Protein AF-A0AAE3RCU0-F1 (afdb_monomer_lite)

Sequence (140 aa):
MRFGTKVLIVICFVLFLGCGYYFGSYYHQNVKRHKQMYCYETFSGPINSALIVDDVSDGKELIAYYKLVEQGKNPIINFRIQGLPTDEPVYIMGYIGEDSSLVDVVNYWNGGGKSRQWYLRGYVYRATLHEQPPRQIKSD

Organism: NCBI:txid3048010

Radius of gyration: 20.24 Å; chains: 1; bounding box: 48×37×58 Å

Structure (mmCIF, N/CA/C/O backbone):
data_AF-A0AAE3RCU0-F1
#
_entry.id   AF-A0AAE3RCU0-F1
#
loop_
_atom_site.group_PDB
_atom_site.id
_atom_site.type_symbol
_atom_site.label_atom_id
_atom_site.label_alt_id
_atom_site.label_comp_id
_atom_site.label_asym_id
_atom_site.label_entity_id
_atom_site.label_seq_id
_atom_site.pdbx_PDB_ins_code
_atom_site.Cartn_x
_atom_site.Cartn_y
_atom_site.Cartn_z
_atom_site.occupancy
_atom_site.B_iso_or_equiv
_atom_site.auth_seq_id
_atom_site.auth_comp_id
_atom_site.auth_asym_id
_atom_site.auth_atom_id
_atom_site.pdbx_PDB_model_num
ATOM 1 N N . MET A 1 1 ? 36.930 -9.065 -37.631 1.00 57.16 1 MET A N 1
ATOM 2 C CA . MET A 1 1 ? 35.827 -9.477 -36.729 1.00 57.16 1 MET A CA 1
ATOM 3 C C . MET A 1 1 ? 35.545 -8.533 -35.539 1.00 57.16 1 MET A C 1
ATOM 5 O O . MET A 1 1 ? 34.644 -8.827 -34.775 1.00 57.16 1 MET A O 1
ATOM 9 N N . ARG A 1 2 ? 36.247 -7.393 -35.358 1.00 63.41 2 ARG A N 1
ATOM 10 C CA . ARG A 1 2 ? 36.134 -6.540 -34.144 1.00 63.41 2 ARG A CA 1
ATOM 11 C C . ARG A 1 2 ? 35.246 -5.285 -34.261 1.00 63.41 2 ARG A C 1
ATOM 13 O O . ARG A 1 2 ? 34.938 -4.682 -33.240 1.00 63.41 2 ARG A O 1
ATOM 20 N N . PHE A 1 3 ? 34.859 -4.868 -35.470 1.00 70.88 3 PHE A N 1
ATOM 21 C CA . PHE A 1 3 ? 34.090 -3.629 -35.677 1.00 70.88 3 PHE A CA 1
ATOM 22 C C . PHE A 1 3 ? 32.577 -3.841 -35.496 1.00 70.88 3 PHE A C 1
ATOM 24 O O . PHE A 1 3 ? 31.943 -3.101 -34.750 1.00 70.88 3 PHE A O 1
ATOM 31 N N . GLY A 1 4 ? 32.022 -4.914 -36.074 1.00 82.19 4 GLY A N 1
ATOM 32 C CA . GLY A 1 4 ? 30.593 -5.240 -35.957 1.00 82.19 4 GLY A CA 1
ATOM 33 C C . GLY A 1 4 ? 30.130 -5.468 -34.514 1.00 82.19 4 GLY A C 1
ATOM 34 O O . GLY A 1 4 ? 29.068 -4.994 -34.127 1.00 82.19 4 GLY A O 1
ATOM 35 N N . THR A 1 5 ? 30.961 -6.098 -33.678 1.00 86.75 5 THR A N 1
ATOM 36 C CA . THR A 1 5 ? 30.640 -6.340 -32.261 1.00 86.75 5 THR A CA 1
ATOM 37 C C . THR A 1 5 ? 30.522 -5.044 -31.457 1.00 86.75 5 THR A C 1
ATOM 39 O O . THR A 1 5 ? 29.637 -4.925 -30.617 1.00 86.75 5 THR A O 1
ATOM 42 N N . LYS A 1 6 ? 31.374 -4.043 -31.725 1.00 89.12 6 LYS A N 1
ATOM 43 C CA . LYS A 1 6 ? 31.323 -2.746 -31.028 1.00 89.12 6 LYS A CA 1
ATOM 44 C C . LYS A 1 6 ? 30.062 -1.962 -31.386 1.00 89.12 6 LYS A C 1
ATOM 46 O O . LYS A 1 6 ? 29.421 -1.414 -30.498 1.00 89.12 6 LYS A O 1
ATOM 51 N N . VAL A 1 7 ? 29.689 -1.951 -32.667 1.00 91.06 7 VAL A N 1
ATOM 52 C CA . VAL A 1 7 ? 28.456 -1.298 -33.138 1.00 91.06 7 VAL A CA 1
ATOM 53 C C . VAL A 1 7 ? 27.223 -1.967 -32.529 1.00 91.06 7 VAL A C 1
ATOM 55 O O . VAL A 1 7 ? 26.342 -1.271 -32.031 1.00 91.06 7 VAL A O 1
ATOM 58 N N . LEU A 1 8 ? 27.192 -3.303 -32.479 1.00 93.25 8 LEU A N 1
ATOM 59 C CA . LEU A 1 8 ? 26.098 -4.045 -31.851 1.00 93.25 8 LEU A CA 1
ATOM 60 C C . LEU A 1 8 ? 25.946 -3.703 -30.362 1.00 93.25 8 LEU A C 1
ATOM 62 O O . LEU A 1 8 ? 24.834 -3.435 -29.921 1.00 93.25 8 LEU A O 1
ATOM 66 N N . ILE A 1 9 ? 27.047 -3.645 -29.601 1.00 94.12 9 ILE A N 1
ATOM 67 C CA . ILE A 1 9 ? 27.008 -3.272 -28.175 1.00 94.12 9 ILE A CA 1
ATOM 68 C C . ILE A 1 9 ? 26.422 -1.867 -27.990 1.00 94.12 9 ILE A C 1
ATOM 70 O O . ILE A 1 9 ? 25.572 -1.676 -27.123 1.00 94.12 9 ILE A O 1
ATOM 74 N N . VAL A 1 10 ? 26.834 -0.895 -28.811 1.00 94.38 10 VAL A N 1
ATOM 75 C CA . VAL A 1 10 ? 26.302 0.476 -28.738 1.00 94.38 10 VAL A CA 1
ATOM 76 C C . VAL A 1 10 ? 24.804 0.499 -29.040 1.00 94.38 10 VAL A C 1
ATOM 78 O O . VAL A 1 10 ? 24.052 1.128 -28.300 1.00 94.38 10 VAL A O 1
ATOM 81 N N . ILE A 1 11 ? 24.350 -0.224 -30.068 1.00 94.75 11 ILE A N 1
ATOM 82 C CA . ILE A 1 11 ? 22.921 -0.322 -30.400 1.00 94.75 11 ILE A CA 1
ATOM 83 C C . ILE A 1 11 ? 22.141 -0.952 -29.240 1.00 94.75 11 ILE A C 1
ATOM 85 O O . ILE A 1 11 ? 21.141 -0.385 -28.804 1.00 94.75 11 ILE A O 1
ATOM 89 N N . CYS A 1 12 ? 22.611 -2.075 -28.692 1.00 95.00 12 CYS A N 1
ATOM 90 C CA . CYS A 1 12 ? 21.976 -2.724 -27.544 1.00 95.00 12 CYS A CA 1
ATOM 91 C C . CYS A 1 12 ? 21.913 -1.798 -26.325 1.00 95.00 12 CYS A C 1
ATOM 93 O O . CYS A 1 12 ? 20.894 -1.764 -25.643 1.00 95.00 12 CYS A O 1
ATOM 95 N N . PHE A 1 13 ? 22.965 -1.019 -26.067 1.00 95.38 13 PHE A N 1
ATOM 96 C CA . PHE A 1 13 ? 23.004 -0.081 -24.949 1.00 95.38 13 PHE A CA 1
ATOM 97 C C . PHE A 1 13 ? 22.018 1.081 -25.129 1.00 95.38 13 PHE A C 1
ATOM 99 O O . PHE A 1 13 ? 21.274 1.404 -24.205 1.00 95.38 13 PHE A O 1
ATOM 106 N N . VAL A 1 14 ? 21.952 1.675 -26.326 1.00 94.31 14 VAL A N 1
ATOM 107 C CA . VAL A 1 14 ? 20.987 2.744 -26.638 1.00 94.31 14 VAL A CA 1
ATOM 108 C C . VAL A 1 14 ? 19.551 2.229 -26.535 1.00 94.31 14 VAL A C 1
ATOM 110 O O . VAL A 1 14 ? 18.708 2.898 -25.939 1.00 94.31 14 VAL A O 1
ATOM 113 N N . LEU A 1 15 ? 19.276 1.026 -27.052 1.00 94.81 15 LEU A N 1
ATOM 114 C CA . LEU A 1 15 ? 17.963 0.392 -26.925 1.00 94.81 15 LEU A CA 1
ATOM 115 C C . LEU A 1 15 ? 17.616 0.103 -25.463 1.00 94.81 15 LEU A C 1
ATOM 117 O O . LEU A 1 15 ? 16.512 0.418 -25.036 1.00 94.81 15 LEU A O 1
ATOM 121 N N . PHE A 1 16 ? 18.556 -0.423 -24.676 1.00 93.94 16 PHE A N 1
ATOM 122 C CA . PHE A 1 16 ? 18.348 -0.689 -23.254 1.00 93.94 16 PHE A CA 1
ATOM 123 C C . PHE A 1 16 ? 17.989 0.588 -22.480 1.00 93.94 16 PHE A C 1
ATOM 125 O O . PHE A 1 16 ? 17.002 0.606 -21.742 1.00 93.94 16 PHE A O 1
ATOM 132 N N . LEU A 1 17 ? 18.731 1.680 -22.696 1.00 93.00 17 LEU A N 1
ATOM 133 C CA . LEU A 1 17 ? 18.443 2.973 -22.068 1.00 93.00 17 LEU A CA 1
ATOM 134 C C . LEU A 1 17 ? 17.099 3.559 -22.525 1.00 93.00 17 LEU A C 1
ATOM 136 O O . LEU A 1 17 ? 16.324 4.036 -21.695 1.00 93.00 17 LEU A O 1
ATOM 140 N N . GLY A 1 18 ? 16.808 3.504 -23.829 1.00 90.94 18 GLY A N 1
ATOM 141 C CA . GLY A 1 18 ? 15.555 4.004 -24.398 1.00 90.94 18 GLY A CA 1
ATOM 142 C C . GLY A 1 18 ? 14.333 3.241 -23.882 1.00 90.94 18 GLY A C 1
ATOM 143 O O . GLY A 1 18 ? 13.371 3.855 -23.415 1.00 90.94 18 GLY A O 1
ATOM 144 N N . CYS A 1 19 ? 14.393 1.907 -23.891 1.00 92.38 19 CYS A N 1
ATOM 145 C CA . CYS A 1 19 ? 13.347 1.045 -23.343 1.00 92.38 19 CYS A CA 1
ATOM 146 C C . CYS A 1 19 ? 13.162 1.268 -21.839 1.00 92.38 19 CYS A C 1
ATOM 148 O O . CYS A 1 19 ? 12.026 1.387 -21.388 1.00 92.38 19 CYS A O 1
ATOM 150 N N . GLY A 1 20 ? 14.252 1.382 -21.073 1.00 88.31 20 GLY A N 1
ATOM 151 C CA . GLY A 1 20 ? 14.187 1.652 -19.636 1.00 88.31 20 GLY A CA 1
ATOM 152 C C . GLY A 1 20 ? 13.494 2.979 -19.316 1.00 88.31 20 GLY A C 1
ATOM 153 O O . GLY A 1 20 ? 12.604 3.024 -18.466 1.00 88.31 20 GLY A O 1
ATOM 154 N N . TYR A 1 21 ? 13.837 4.049 -20.040 1.00 89.19 21 TYR A N 1
ATOM 155 C CA . TYR A 1 21 ? 13.194 5.356 -19.875 1.00 89.19 21 TYR A CA 1
ATOM 156 C C . TYR A 1 21 ? 11.699 5.316 -20.218 1.00 89.19 21 TYR A C 1
ATOM 158 O O . TYR A 1 21 ? 10.869 5.815 -19.452 1.00 89.19 21 TYR A O 1
ATOM 166 N N . TYR A 1 22 ? 11.346 4.701 -21.351 1.00 91.12 22 TYR A N 1
ATOM 167 C CA . TYR A 1 22 ? 9.954 4.594 -21.784 1.00 91.12 22 TYR A CA 1
ATOM 168 C C . TYR A 1 22 ? 9.119 3.767 -20.800 1.00 91.12 22 TYR A C 1
ATOM 170 O O . TYR A 1 22 ? 8.040 4.200 -20.398 1.00 91.12 22 TYR A O 1
ATOM 178 N N . PHE A 1 23 ? 9.641 2.620 -20.356 1.00 88.56 23 PHE A N 1
ATOM 179 C CA . PHE A 1 23 ? 8.965 1.746 -19.401 1.00 88.56 23 PHE A CA 1
ATOM 180 C C . PHE A 1 23 ? 8.745 2.436 -18.051 1.00 88.56 23 PHE A C 1
ATOM 182 O O . PHE A 1 23 ? 7.636 2.399 -17.521 1.00 88.56 23 PHE A O 1
ATOM 189 N N . GLY A 1 24 ? 9.760 3.132 -17.526 1.00 85.06 24 GLY A N 1
ATOM 190 C CA . GLY A 1 24 ? 9.629 3.903 -16.289 1.00 85.06 24 GLY A CA 1
ATOM 191 C C . GLY A 1 24 ? 8.570 5.001 -16.402 1.00 85.06 24 GLY A C 1
ATOM 192 O O . GLY A 1 24 ? 7.679 5.103 -15.559 1.00 85.06 24 GLY A O 1
ATOM 193 N N . SER A 1 25 ? 8.605 5.790 -17.481 1.00 85.44 25 SER A N 1
ATOM 194 C CA . SER A 1 25 ? 7.607 6.841 -17.724 1.00 85.44 25 SER A CA 1
ATOM 195 C C . SER A 1 25 ? 6.190 6.271 -17.835 1.00 85.44 25 SER A C 1
ATOM 197 O O . SER A 1 25 ? 5.269 6.775 -17.189 1.00 85.44 25 SER A O 1
ATOM 199 N N . TYR A 1 26 ? 6.022 5.182 -18.590 1.00 89.31 26 TYR A N 1
ATOM 200 C CA . TYR A 1 26 ? 4.741 4.500 -18.738 1.00 89.31 26 TYR A CA 1
ATOM 201 C C . TYR A 1 26 ? 4.217 3.971 -17.398 1.00 89.31 26 TYR A C 1
ATOM 203 O O . TYR A 1 26 ? 3.061 4.216 -17.056 1.00 89.31 26 TYR A O 1
ATOM 211 N N . TYR A 1 27 ? 5.068 3.321 -16.600 1.00 88.12 27 TYR A N 1
ATOM 212 C CA . TYR A 1 27 ? 4.710 2.832 -15.269 1.00 88.12 27 TYR A CA 1
ATOM 213 C C . TYR A 1 27 ? 4.225 3.968 -14.362 1.00 88.12 27 TYR A C 1
ATOM 215 O O . TYR A 1 27 ? 3.141 3.882 -13.788 1.00 88.12 27 TYR A O 1
ATOM 223 N N . HIS A 1 28 ? 4.969 5.074 -14.278 1.00 86.56 28 HIS A N 1
ATOM 224 C CA . HIS A 1 28 ? 4.588 6.203 -13.429 1.00 86.56 28 HIS A CA 1
ATOM 225 C C . HIS A 1 28 ? 3.286 6.871 -13.878 1.00 86.56 28 HIS A C 1
ATOM 227 O O . HIS A 1 28 ? 2.465 7.247 -13.039 1.00 86.56 28 HIS A O 1
ATOM 233 N N . GLN A 1 29 ? 3.073 7.006 -15.189 1.00 88.38 29 GLN A N 1
ATOM 234 C CA . GLN A 1 29 ? 1.803 7.495 -15.725 1.00 88.38 29 GLN A CA 1
ATOM 235 C C . GLN A 1 29 ? 0.658 6.535 -15.411 1.00 88.38 29 GLN A C 1
ATOM 237 O O . GLN A 1 29 ? -0.427 6.989 -15.060 1.00 88.38 29 GLN A O 1
ATOM 242 N N . ASN A 1 30 ? 0.899 5.227 -15.498 1.00 90.69 30 ASN A N 1
ATOM 243 C CA . ASN A 1 30 ? -0.094 4.215 -15.175 1.00 90.69 30 ASN A CA 1
ATOM 244 C C . ASN A 1 30 ? -0.495 4.279 -13.698 1.00 90.69 30 ASN A C 1
ATOM 246 O O . ASN A 1 30 ? -1.681 4.387 -13.407 1.00 90.69 30 ASN A O 1
ATOM 250 N N . VAL A 1 31 ? 0.465 4.314 -12.765 1.00 91.12 31 VAL A N 1
ATOM 251 C CA . VAL A 1 31 ? 0.162 4.436 -11.326 1.00 91.12 31 VAL A CA 1
ATOM 252 C C . VAL A 1 31 ? -0.670 5.690 -11.050 1.00 91.12 31 VAL A C 1
ATOM 254 O O . VAL A 1 31 ? -1.691 5.613 -10.379 1.00 91.12 31 VAL A O 1
ATOM 257 N N . LYS A 1 32 ? -0.310 6.835 -11.644 1.00 89.69 32 LYS A N 1
ATOM 258 C CA . LYS A 1 32 ? -1.034 8.101 -11.438 1.00 89.69 32 LYS A CA 1
ATOM 259 C C . LYS A 1 32 ? -2.474 8.120 -11.964 1.00 89.69 32 LYS A C 1
ATOM 261 O O . LYS A 1 32 ? -3.215 9.034 -11.621 1.00 89.69 32 LYS A O 1
ATOM 266 N N . ARG A 1 33 ? -2.870 7.146 -12.789 1.00 92.75 33 ARG A N 1
ATOM 267 C CA . ARG A 1 33 ? -4.256 6.976 -13.263 1.00 92.75 33 ARG A CA 1
ATOM 268 C C . ARG A 1 33 ? -5.130 6.167 -12.302 1.00 92.75 33 ARG A C 1
ATOM 270 O O . ARG A 1 33 ? -6.336 6.098 -12.519 1.00 92.75 33 ARG A O 1
ATOM 277 N N . HIS A 1 34 ? -4.546 5.537 -11.285 1.00 95.06 34 HIS A N 1
ATOM 278 C CA . HIS A 1 34 ? -5.290 4.740 -10.313 1.00 95.06 34 HIS A CA 1
ATOM 279 C C . HIS A 1 34 ? -5.975 5.623 -9.265 1.00 95.06 34 HIS A C 1
ATOM 281 O O . HIS A 1 34 ? -5.614 6.788 -9.077 1.00 95.06 34 HIS A O 1
ATOM 287 N N . LYS A 1 35 ? -6.969 5.053 -8.569 1.00 95.62 35 LYS A N 1
ATOM 288 C CA . LYS A 1 35 ? -7.690 5.740 -7.491 1.00 95.62 35 LYS A CA 1
ATOM 289 C C . LYS A 1 35 ? -6.700 6.184 -6.411 1.00 95.62 35 LYS A C 1
ATOM 291 O O . LYS A 1 35 ? -5.890 5.382 -5.952 1.00 95.62 35 LYS A O 1
ATOM 296 N N . GLN A 1 36 ? -6.797 7.446 -6.008 1.00 94.94 36 GLN A N 1
ATOM 297 C CA . GLN A 1 36 ? -6.048 8.004 -4.887 1.00 94.94 36 GLN A CA 1
ATOM 298 C C . GLN A 1 36 ? -6.864 7.878 -3.598 1.00 94.94 36 GLN A C 1
ATOM 300 O O . GLN A 1 36 ? -8.071 8.122 -3.602 1.00 94.94 36 GLN A O 1
ATOM 305 N N . MET A 1 37 ? -6.207 7.488 -2.509 1.00 95.56 37 MET A N 1
ATOM 306 C CA . MET A 1 37 ? -6.773 7.399 -1.159 1.00 95.56 37 MET A CA 1
ATOM 307 C C . MET A 1 37 ? -5.717 7.813 -0.130 1.00 95.56 37 MET A C 1
ATOM 309 O O . MET A 1 37 ? -4.544 7.912 -0.463 1.00 95.56 37 MET A O 1
ATOM 313 N N . TYR A 1 38 ? -6.110 8.034 1.115 1.00 93.69 38 TYR A N 1
ATOM 314 C CA . TYR A 1 38 ? -5.217 8.280 2.246 1.00 93.69 38 TYR A CA 1
ATOM 315 C C . TYR A 1 38 ? -5.158 7.037 3.123 1.00 93.69 38 TYR A C 1
ATOM 317 O O . TYR A 1 38 ? -6.152 6.325 3.243 1.00 93.69 38 TYR A O 1
ATOM 325 N N . CYS A 1 39 ? -4.005 6.761 3.723 1.00 93.38 39 CYS A N 1
ATOM 326 C CA . CYS A 1 39 ? -3.814 5.555 4.517 1.00 93.38 39 CYS A CA 1
ATOM 327 C C . CYS A 1 39 ? -3.442 5.926 5.955 1.00 93.38 39 CYS A C 1
ATOM 329 O O . CYS A 1 39 ? -2.341 6.405 6.220 1.00 93.38 39 CYS A O 1
ATOM 331 N N . TY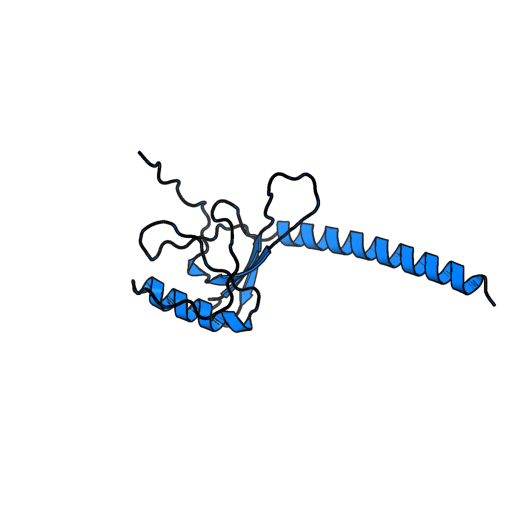R A 1 40 ? -4.382 5.728 6.875 1.00 92.94 40 TYR A N 1
ATOM 332 C CA . TYR A 1 40 ? -4.205 6.000 8.298 1.00 92.94 40 TYR A CA 1
ATOM 333 C C . TYR A 1 40 ? -5.145 5.131 9.138 1.00 92.94 40 TYR A C 1
ATOM 335 O O . TYR A 1 40 ? -6.213 4.701 8.699 1.00 92.94 40 TYR A O 1
ATOM 343 N N . GLU A 1 41 ? -4.736 4.849 10.367 1.00 91.56 41 GLU A N 1
ATOM 344 C CA . GLU A 1 41 ? -5.500 4.053 11.319 1.00 91.56 41 GLU A CA 1
ATOM 345 C C . GLU A 1 41 ? -6.326 4.956 12.245 1.00 91.56 41 GLU A C 1
ATOM 347 O O . GLU A 1 41 ? -5.843 5.983 12.720 1.00 91.56 41 GLU A O 1
ATOM 352 N N . THR A 1 42 ? -7.579 4.567 12.497 1.00 91.31 42 THR A N 1
ATOM 353 C CA . THR A 1 42 ? -8.525 5.279 13.379 1.00 91.31 42 THR A CA 1
ATOM 354 C C . THR A 1 42 ? -9.151 4.382 14.448 1.00 91.31 42 THR A C 1
ATOM 356 O O . THR A 1 42 ? -10.100 4.787 15.114 1.00 91.31 42 THR A O 1
ATOM 359 N N . PHE A 1 43 ? -8.698 3.137 14.580 1.00 89.38 43 PHE A N 1
ATOM 360 C CA . PHE A 1 43 ? -9.338 2.133 15.433 1.00 89.38 43 PHE A CA 1
ATOM 361 C C . PHE A 1 43 ? -9.026 2.351 16.920 1.00 89.38 43 PHE A C 1
ATOM 363 O O . PHE A 1 43 ? -9.869 2.102 17.775 1.00 89.38 43 PHE A O 1
ATOM 370 N N . SER A 1 44 ? -7.836 2.867 17.224 1.00 82.94 44 SER A N 1
ATOM 371 C CA . SER A 1 44 ? -7.310 3.042 18.582 1.00 82.94 44 SER A CA 1
ATOM 372 C C . SER A 1 44 ? -7.698 4.379 19.225 1.00 82.94 44 SER A C 1
ATOM 374 O O . SER A 1 44 ? -7.245 4.680 20.329 1.00 82.94 44 SER A O 1
ATOM 376 N N . GLY A 1 45 ? -8.516 5.198 18.552 1.00 80.69 45 GLY A N 1
ATOM 377 C CA . GLY A 1 45 ? -8.928 6.529 19.007 1.00 80.69 45 GLY A CA 1
ATOM 378 C C . GLY A 1 45 ? -8.295 7.662 18.189 1.00 80.69 45 GLY A C 1
ATOM 379 O O . GLY A 1 45 ? -8.973 8.203 17.313 1.00 80.69 45 GLY A O 1
ATOM 380 N N . PRO A 1 46 ? -7.037 8.067 18.462 1.00 84.00 46 PRO A N 1
ATOM 381 C CA . PRO A 1 46 ? -6.359 9.088 17.671 1.00 84.00 46 PRO A CA 1
ATOM 382 C C . PRO A 1 46 ? -5.994 8.564 16.276 1.00 84.00 46 PRO A C 1
ATOM 384 O O . PRO A 1 46 ? -5.900 7.359 16.046 1.00 84.00 46 PRO A O 1
ATOM 387 N N . ILE A 1 47 ? -5.775 9.493 15.343 1.00 86.19 47 ILE A N 1
ATOM 388 C CA . ILE A 1 47 ? -5.286 9.167 14.001 1.00 86.19 47 ILE A CA 1
ATOM 389 C C . ILE A 1 47 ? -3.826 8.724 14.110 1.00 86.19 47 ILE A C 1
ATOM 391 O O . ILE A 1 47 ? -2.971 9.515 14.506 1.00 86.19 47 ILE A O 1
ATOM 395 N N . ASN A 1 48 ? -3.549 7.488 13.702 1.00 87.00 48 ASN A N 1
ATOM 396 C CA . ASN A 1 48 ? -2.213 6.899 13.685 1.00 87.00 48 ASN A CA 1
ATOM 397 C C . ASN A 1 48 ? -1.769 6.566 12.258 1.00 87.00 48 ASN A C 1
ATOM 399 O O . ASN A 1 48 ? -2.582 6.406 11.344 1.00 87.00 48 ASN A O 1
ATOM 403 N N . SER A 1 49 ? -0.461 6.398 12.069 1.00 87.38 49 SER A N 1
ATOM 404 C CA . SER A 1 49 ? 0.068 5.846 10.824 1.00 87.38 49 SER A CA 1
ATOM 405 C C . SER A 1 49 ? -0.370 4.402 10.636 1.00 87.38 49 SER A C 1
ATOM 407 O O . SER A 1 49 ? -0.200 3.567 11.524 1.00 87.38 49 SER A O 1
ATOM 409 N N . ALA A 1 50 ? -0.912 4.102 9.458 1.00 91.12 50 ALA A N 1
ATOM 410 C CA . ALA A 1 50 ? -1.168 2.727 9.075 1.00 91.12 50 ALA A CA 1
ATOM 411 C C . ALA A 1 50 ? 0.158 1.993 8.812 1.00 91.12 50 ALA A C 1
ATOM 413 O O . ALA A 1 50 ? 1.108 2.557 8.265 1.00 91.12 50 ALA A O 1
ATOM 414 N N . LEU A 1 51 ? 0.204 0.724 9.198 1.00 92.12 51 LEU A N 1
ATOM 415 C CA . LEU A 1 51 ? 1.285 -0.199 8.924 1.00 92.12 51 LEU A CA 1
ATOM 416 C C . LEU A 1 51 ? 1.180 -0.664 7.474 1.00 92.12 51 LEU A C 1
ATOM 418 O O . LEU A 1 51 ? 0.096 -0.971 6.973 1.00 92.12 51 LEU A O 1
ATOM 422 N N . ILE A 1 52 ? 2.334 -0.749 6.828 1.00 92.62 52 ILE A N 1
ATOM 423 C CA . ILE A 1 52 ? 2.493 -1.272 5.477 1.00 92.62 52 ILE A CA 1
ATOM 424 C C . ILE A 1 52 ? 3.550 -2.373 5.497 1.00 92.62 52 ILE A C 1
ATOM 426 O O . ILE A 1 52 ? 4.554 -2.259 6.201 1.00 92.62 52 ILE A O 1
ATOM 430 N N . VAL A 1 53 ? 3.321 -3.426 4.720 1.00 93.19 53 VAL A N 1
ATOM 431 C CA . VAL A 1 53 ? 4.272 -4.528 4.509 1.00 93.19 53 VAL A CA 1
ATOM 432 C C . VAL A 1 53 ? 4.717 -4.535 3.050 1.00 93.19 53 VAL A C 1
ATOM 434 O O . VAL A 1 53 ? 3.937 -4.189 2.169 1.00 93.19 53 VAL A O 1
ATOM 437 N N . ASP A 1 54 ? 5.966 -4.876 2.757 1.00 90.62 54 ASP A N 1
ATOM 438 C CA . ASP A 1 54 ? 6.487 -4.906 1.381 1.00 90.62 54 ASP A CA 1
ATOM 439 C C . ASP A 1 54 ? 6.281 -6.251 0.682 1.00 90.62 54 ASP A C 1
ATOM 441 O O . ASP A 1 54 ? 6.185 -6.303 -0.547 1.00 90.62 54 ASP A O 1
ATOM 445 N N . ASP A 1 55 ? 6.174 -7.326 1.458 1.00 90.62 55 ASP A N 1
ATOM 446 C CA . ASP A 1 55 ? 5.883 -8.668 0.980 1.00 90.62 55 ASP A CA 1
ATOM 447 C C . ASP A 1 55 ? 4.414 -9.039 1.230 1.00 90.62 55 ASP A C 1
ATOM 449 O O . ASP A 1 55 ? 3.846 -8.812 2.297 1.00 90.62 55 ASP A O 1
ATOM 453 N N . VAL A 1 56 ? 3.793 -9.658 0.228 1.00 91.38 56 VAL A N 1
ATOM 454 C CA . VAL A 1 56 ? 2.433 -10.197 0.326 1.00 91.38 56 VAL A CA 1
ATOM 455 C C . VAL A 1 56 ? 2.360 -11.343 1.340 1.00 91.38 56 VAL A C 1
ATOM 457 O O . VAL A 1 56 ? 1.286 -11.611 1.881 1.00 91.38 56 VAL A O 1
ATOM 460 N N . SER A 1 57 ? 3.488 -12.013 1.608 1.00 92.25 57 SER A N 1
ATOM 461 C CA . SER A 1 57 ? 3.578 -13.098 2.588 1.00 92.25 57 SER A CA 1
ATOM 462 C C . SER A 1 57 ? 3.249 -12.632 4.012 1.00 92.25 57 SER A C 1
ATOM 464 O O . SER A 1 57 ? 2.495 -13.330 4.685 1.00 92.25 57 SER A O 1
ATOM 466 N N . ASP A 1 58 ? 3.678 -11.423 4.392 1.00 93.50 58 ASP A N 1
ATOM 467 C CA . ASP A 1 58 ? 3.384 -10.768 5.681 1.00 93.50 58 ASP A CA 1
ATOM 468 C C . ASP A 1 58 ? 1.950 -10.188 5.750 1.00 93.50 58 ASP A C 1
ATOM 470 O O . ASP A 1 58 ? 1.502 -9.656 6.771 1.00 93.50 58 ASP A O 1
ATOM 474 N N . GLY A 1 59 ? 1.189 -10.264 4.651 1.00 92.25 59 GLY A N 1
ATOM 475 C CA . GLY A 1 59 ? -0.157 -9.703 4.561 1.00 92.25 59 GLY A CA 1
ATOM 476 C C . GLY A 1 59 ? -1.167 -10.381 5.491 1.00 92.25 59 GLY A C 1
ATOM 477 O O . GLY A 1 59 ? -2.106 -9.733 5.958 1.00 92.25 59 GLY A O 1
ATOM 478 N N . LYS A 1 60 ? -0.986 -11.671 5.804 1.00 93.50 60 LYS A N 1
ATOM 479 C CA . LYS A 1 60 ? -1.881 -12.394 6.726 1.00 93.50 60 LYS A CA 1
ATOM 480 C C . LYS A 1 60 ? -1.705 -11.907 8.160 1.00 93.50 60 LYS A C 1
ATOM 482 O O . LYS A 1 60 ? -2.697 -11.700 8.858 1.00 93.50 60 LYS A O 1
ATOM 487 N N . GLU A 1 61 ? -0.463 -11.703 8.575 1.00 95.06 61 GLU A N 1
ATOM 488 C CA . GLU A 1 61 ? -0.064 -11.179 9.874 1.00 95.06 61 GLU A CA 1
ATOM 489 C C . GLU A 1 61 ? -0.553 -9.737 10.035 1.00 95.06 61 GLU A C 1
ATOM 491 O O . GLU A 1 61 ? -1.149 -9.410 11.062 1.00 95.06 61 GLU A O 1
ATOM 496 N N . LEU A 1 62 ? -0.418 -8.914 8.988 1.00 94.81 62 LEU A N 1
ATOM 497 C CA . LEU A 1 62 ? -0.965 -7.556 8.950 1.00 94.81 62 LEU A CA 1
ATOM 498 C C . LEU A 1 62 ? -2.490 -7.542 9.148 1.00 94.81 62 LEU A C 1
ATOM 500 O O . LEU A 1 62 ? -3.006 -6.781 9.969 1.00 94.81 62 LEU A O 1
ATOM 504 N N . ILE A 1 63 ? -3.226 -8.393 8.422 1.00 95.06 63 ILE A N 1
ATOM 505 C CA . ILE A 1 63 ? -4.686 -8.509 8.571 1.00 95.06 63 ILE A CA 1
ATOM 506 C C . ILE A 1 63 ? -5.042 -8.970 9.989 1.00 95.06 63 ILE A C 1
ATOM 508 O O . ILE A 1 63 ? -5.950 -8.418 10.610 1.00 95.06 63 ILE A O 1
ATOM 512 N N . ALA A 1 64 ? -4.350 -9.986 10.511 1.00 95.12 64 ALA A N 1
ATOM 513 C CA . ALA A 1 64 ? -4.604 -10.513 11.848 1.00 95.12 64 ALA A CA 1
ATOM 514 C C . ALA A 1 64 ? -4.357 -9.454 12.933 1.00 95.12 64 ALA A C 1
ATOM 516 O O . ALA A 1 64 ? -5.168 -9.323 13.852 1.00 95.12 64 ALA A O 1
ATOM 517 N N . TYR A 1 65 ? -3.287 -8.669 12.791 1.00 95.38 65 TYR A N 1
ATOM 518 C CA . TYR A 1 65 ? -2.988 -7.526 13.645 1.00 95.38 65 TYR A CA 1
ATOM 519 C C . TYR A 1 65 ? -4.151 -6.533 13.646 1.00 95.38 65 TYR A C 1
ATOM 521 O O . TYR A 1 65 ? -4.722 -6.255 14.702 1.00 95.38 65 TYR A O 1
ATOM 529 N N . TYR A 1 66 ? -4.581 -6.065 12.472 1.00 95.00 66 TYR A N 1
ATOM 530 C CA . TYR A 1 66 ? -5.635 -5.057 12.404 1.00 95.00 66 TYR A CA 1
ATOM 531 C C . TYR A 1 66 ? -6.998 -5.550 12.875 1.00 95.00 66 TYR A C 1
ATOM 533 O O . TYR A 1 66 ? -7.699 -4.801 13.547 1.00 95.00 66 TYR A O 1
ATOM 541 N N . LYS A 1 67 ? -7.347 -6.818 12.638 1.00 94.69 67 LYS A N 1
ATOM 542 C CA . LYS A 1 67 ? -8.575 -7.411 13.193 1.00 94.69 67 LYS A CA 1
ATOM 543 C C . LYS A 1 67 ? -8.601 -7.400 14.723 1.00 94.69 67 LYS A C 1
ATOM 545 O O . LYS A 1 67 ? -9.675 -7.333 15.313 1.00 94.69 67 LYS A O 1
ATOM 550 N N . LEU A 1 68 ? -7.444 -7.491 15.383 1.00 95.38 68 LEU A N 1
ATOM 551 C CA . LEU A 1 68 ? -7.347 -7.360 16.840 1.00 95.38 68 LEU A CA 1
ATOM 552 C C . LEU A 1 68 ? -7.396 -5.890 17.273 1.00 95.38 68 LEU A C 1
ATOM 554 O O . LEU A 1 68 ? -8.056 -5.580 18.264 1.00 95.38 68 LEU A O 1
ATOM 558 N N . VAL A 1 69 ? -6.756 -4.992 16.524 1.00 94.06 69 VAL A N 1
ATOM 559 C CA . VAL A 1 69 ? -6.799 -3.543 16.784 1.00 94.06 69 VAL A CA 1
ATOM 560 C C . VAL A 1 69 ? -8.224 -2.989 16.645 1.00 94.06 69 VAL A C 1
ATOM 562 O O . VAL A 1 69 ? -8.670 -2.247 17.513 1.00 94.06 69 VAL A O 1
ATOM 565 N N . GLU A 1 70 ? -8.991 -3.419 15.639 1.00 93.06 70 GLU A N 1
ATOM 566 C CA . GLU A 1 70 ? -10.421 -3.094 15.482 1.00 93.06 70 GLU A CA 1
ATOM 567 C C . GLU A 1 70 ? -11.266 -3.502 16.702 1.00 93.06 70 GLU A C 1
ATOM 569 O O . GLU A 1 70 ? -12.295 -2.895 16.987 1.00 93.06 70 GLU A O 1
ATOM 574 N N . GLN A 1 71 ? -10.828 -4.519 17.452 1.00 94.31 71 GLN A N 1
ATOM 575 C CA . GLN A 1 71 ? -11.470 -4.975 18.691 1.00 94.31 71 GLN A CA 1
ATOM 576 C C . GLN A 1 71 ? -10.997 -4.198 19.932 1.00 94.31 71 GLN A C 1
ATOM 578 O O . GLN A 1 71 ? -11.303 -4.600 21.056 1.00 94.31 71 GLN A O 1
ATOM 583 N N . GLY A 1 72 ? -10.210 -3.133 19.758 1.00 91.88 72 GLY A N 1
ATOM 584 C CA . GLY A 1 72 ? -9.627 -2.346 20.845 1.00 91.88 72 GLY A CA 1
ATOM 585 C C . GLY A 1 72 ? -8.477 -3.045 21.575 1.00 91.88 72 GLY A C 1
ATOM 586 O O . GLY A 1 72 ? -8.15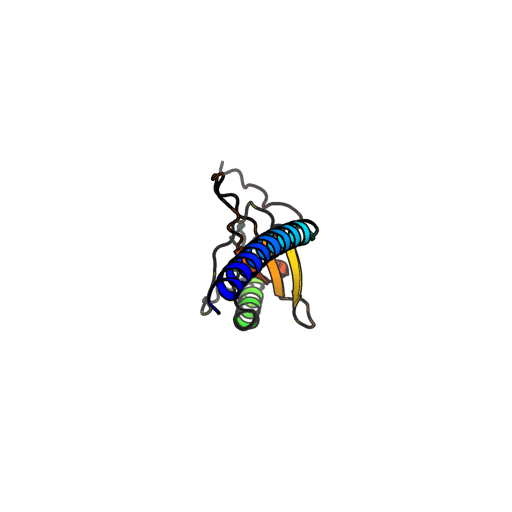0 -2.675 22.703 1.00 91.88 72 GLY A O 1
ATOM 587 N N . LYS A 1 73 ? -7.873 -4.082 20.978 1.00 92.94 73 LYS A N 1
ATOM 588 C CA . LYS A 1 73 ? -6.700 -4.760 21.551 1.00 92.94 73 LYS A CA 1
ATOM 589 C C . LYS A 1 73 ? -5.415 -4.080 21.086 1.00 92.94 73 LYS A C 1
ATOM 591 O O . LYS A 1 73 ? -5.376 -3.476 20.023 1.00 92.94 73 LYS A O 1
ATOM 596 N N . ASN A 1 74 ? -4.343 -4.266 21.853 1.00 90.00 74 ASN A N 1
ATOM 597 C CA . ASN A 1 74 ? -2.998 -3.810 21.500 1.00 90.00 74 ASN A CA 1
ATOM 598 C C . ASN A 1 74 ? -2.078 -5.018 21.210 1.00 90.00 74 ASN A C 1
ATOM 600 O O . ASN A 1 74 ? -1.326 -5.441 22.092 1.00 90.00 74 ASN A O 1
ATOM 604 N N . PRO A 1 75 ? -2.222 -5.675 20.043 1.00 92.50 75 PRO A N 1
ATOM 605 C CA . PRO A 1 75 ? -1.393 -6.816 19.661 1.00 92.50 75 PRO A CA 1
ATOM 606 C C . PRO A 1 75 ? 0.065 -6.412 19.396 1.00 92.50 75 PRO A C 1
ATOM 608 O O . PRO A 1 75 ? 0.368 -5.276 19.049 1.00 92.50 75 PRO A O 1
ATOM 611 N N . ILE A 1 76 ? 0.982 -7.373 19.522 1.00 91.25 76 ILE A N 1
ATOM 612 C CA . ILE A 1 76 ? 2.405 -7.165 19.227 1.00 91.25 76 ILE A CA 1
ATOM 613 C C . ILE A 1 76 ? 2.631 -7.272 17.717 1.00 91.25 76 ILE A C 1
ATOM 615 O O . ILE A 1 76 ? 2.160 -8.214 17.081 1.00 91.25 76 ILE A O 1
ATOM 619 N N . ILE A 1 77 ? 3.398 -6.336 17.159 1.00 92.06 77 ILE A N 1
ATOM 620 C CA . ILE A 1 77 ? 3.869 -6.392 15.772 1.00 92.06 77 ILE A CA 1
ATOM 621 C C . ILE A 1 77 ? 5.064 -7.350 15.709 1.00 92.06 77 ILE A C 1
ATOM 623 O O . ILE A 1 77 ? 6.095 -7.105 16.333 1.00 92.06 77 ILE A O 1
ATOM 627 N N . ASN A 1 78 ? 4.927 -8.444 14.962 1.00 90.50 78 ASN A N 1
ATOM 628 C CA . ASN A 1 78 ? 5.955 -9.479 14.798 1.00 90.50 78 ASN A CA 1
ATOM 629 C C . ASN A 1 78 ? 6.313 -9.757 13.324 1.00 90.50 78 ASN A C 1
ATOM 631 O O . ASN A 1 78 ? 6.894 -10.797 13.022 1.00 90.50 78 ASN A O 1
ATOM 635 N N . PHE A 1 79 ? 5.977 -8.834 12.426 1.00 90.81 79 PHE A N 1
ATOM 636 C CA . PHE A 1 79 ? 6.225 -8.902 10.984 1.00 90.81 79 PHE A CA 1
ATOM 637 C C . PHE A 1 79 ? 6.968 -7.647 10.509 1.00 90.81 79 PHE A C 1
ATOM 639 O O . PHE A 1 79 ? 7.126 -6.678 11.260 1.00 90.81 79 PHE A O 1
ATOM 646 N N . ARG A 1 80 ? 7.478 -7.666 9.273 1.00 88.00 80 ARG A N 1
ATOM 647 C CA . ARG A 1 80 ? 8.257 -6.549 8.728 1.00 88.00 80 ARG A CA 1
ATOM 648 C C . ARG A 1 80 ? 7.327 -5.414 8.332 1.00 88.00 80 ARG A C 1
ATOM 650 O O . ARG A 1 80 ? 6.411 -5.608 7.545 1.00 88.00 80 ARG A O 1
ATOM 657 N N . ILE A 1 81 ? 7.586 -4.225 8.865 1.00 87.44 81 ILE A N 1
ATOM 658 C CA . ILE A 1 81 ? 6.811 -3.025 8.554 1.00 87.44 81 ILE A CA 1
ATOM 659 C C . ILE A 1 81 ? 7.681 -1.964 7.900 1.00 87.44 81 ILE A C 1
ATOM 661 O O . ILE A 1 81 ? 8.870 -1.835 8.200 1.00 87.44 81 ILE A O 1
ATOM 665 N N . GLN A 1 82 ? 7.056 -1.166 7.047 1.00 82.38 82 GLN A N 1
ATOM 666 C CA . GLN A 1 82 ? 7.603 0.093 6.566 1.00 82.38 82 GLN A CA 1
ATOM 667 C C . GLN A 1 82 ? 6.746 1.259 7.072 1.00 82.38 82 GLN A C 1
ATOM 669 O O . GLN A 1 82 ? 5.603 1.084 7.497 1.00 82.38 82 GLN A O 1
ATOM 674 N N . GLY A 1 83 ? 7.323 2.458 7.074 1.00 72.25 83 GLY A N 1
ATOM 675 C CA . GLY A 1 83 ? 6.603 3.683 7.407 1.00 72.25 83 GLY A CA 1
ATOM 676 C C . GLY A 1 83 ? 5.972 4.287 6.159 1.00 72.25 83 GLY A C 1
ATOM 677 O O . GLY A 1 83 ? 6.638 4.407 5.133 1.00 72.25 83 GLY A O 1
ATOM 678 N N . LEU A 1 84 ? 4.714 4.702 6.263 1.00 76.81 84 LEU A N 1
ATOM 679 C CA . LEU A 1 84 ? 4.010 5.442 5.223 1.00 76.81 84 LEU A CA 1
ATOM 680 C C . LEU A 1 84 ? 3.632 6.839 5.755 1.00 76.81 84 LEU A C 1
ATOM 682 O O . LEU A 1 84 ? 3.210 6.942 6.913 1.00 76.81 84 LEU A O 1
ATOM 686 N N . PRO A 1 85 ? 3.766 7.907 4.951 1.00 73.31 85 PRO A N 1
ATOM 687 C CA . PRO A 1 85 ? 3.239 9.218 5.313 1.00 73.31 85 PRO A CA 1
ATOM 688 C C . PRO A 1 85 ? 1.710 9.154 5.404 1.00 73.31 85 PRO A C 1
ATOM 690 O O . PRO A 1 85 ? 1.053 8.527 4.573 1.00 73.31 85 PRO A O 1
ATOM 693 N N . THR A 1 86 ? 1.140 9.786 6.428 1.00 79.44 86 THR A N 1
ATOM 694 C CA . THR A 1 86 ? -0.313 9.796 6.683 1.00 79.44 86 THR A CA 1
ATOM 695 C C . THR A 1 86 ? -1.037 10.937 5.985 1.00 79.44 86 THR A C 1
ATOM 697 O O . THR A 1 86 ? -2.245 10.868 5.757 1.00 79.44 86 THR A O 1
ATOM 700 N N . ASP A 1 87 ? -0.307 11.997 5.660 1.00 81.12 87 ASP A N 1
ATOM 701 C CA . ASP A 1 87 ? -0.787 13.238 5.061 1.00 81.12 87 ASP A CA 1
ATOM 702 C C . ASP A 1 87 ? -0.695 13.246 3.528 1.00 81.12 87 ASP A C 1
ATOM 704 O O . ASP A 1 87 ? -1.293 14.106 2.876 1.00 81.12 87 ASP A O 1
ATOM 708 N N . GLU A 1 88 ? -0.019 12.260 2.937 1.00 85.56 88 GLU A N 1
ATOM 709 C CA . GLU A 1 88 ? 0.074 12.092 1.492 1.00 85.56 88 GLU A CA 1
ATOM 710 C C . GLU A 1 88 ? -0.840 10.976 0.963 1.00 85.56 88 GLU A C 1
ATOM 712 O O . GLU A 1 88 ? -1.021 9.938 1.607 1.00 85.56 88 GLU A O 1
ATOM 717 N N . PRO A 1 89 ? -1.400 11.138 -0.250 1.00 91.19 89 PRO A N 1
ATOM 718 C CA . PRO A 1 89 ? -2.200 10.094 -0.858 1.00 91.19 89 PRO A CA 1
ATOM 719 C C . PRO A 1 89 ? -1.341 8.917 -1.341 1.00 91.19 89 PRO A C 1
ATOM 721 O O . PRO A 1 89 ? -0.194 9.053 -1.781 1.00 91.19 89 PRO A O 1
ATOM 724 N N . VAL A 1 90 ? -1.963 7.746 -1.349 1.00 93.62 90 VAL A N 1
ATOM 725 C CA . VAL A 1 90 ? -1.500 6.521 -1.990 1.00 93.62 90 VAL A CA 1
ATOM 726 C C . VAL A 1 90 ? -2.380 6.184 -3.190 1.00 93.62 90 VAL A C 1
ATOM 728 O O . VAL A 1 90 ? -3.562 6.523 -3.236 1.00 93.62 90 VAL A O 1
ATOM 731 N N . TYR A 1 91 ? -1.803 5.504 -4.172 1.00 95.31 91 TYR A N 1
ATOM 732 C CA . TYR A 1 91 ? -2.475 5.024 -5.373 1.00 95.31 91 TYR A CA 1
ATOM 733 C C . TYR A 1 91 ? -2.824 3.550 -5.195 1.00 95.31 91 TYR A C 1
ATOM 735 O O . TYR A 1 91 ? -1.941 2.743 -4.913 1.00 95.31 91 TYR A O 1
ATOM 743 N N . ILE A 1 92 ? -4.098 3.206 -5.372 1.00 96.44 92 ILE A N 1
ATOM 744 C CA . ILE A 1 92 ? -4.606 1.840 -5.223 1.00 96.44 92 ILE A CA 1
ATOM 745 C C . ILE A 1 92 ? -4.309 1.039 -6.488 1.00 96.44 92 ILE A C 1
ATOM 747 O O . ILE A 1 92 ? -4.951 1.248 -7.515 1.00 96.44 92 ILE A O 1
ATOM 751 N N . MET A 1 93 ? -3.359 0.112 -6.417 1.00 96.00 93 MET A N 1
ATOM 752 C CA . MET A 1 93 ? -2.938 -0.708 -7.556 1.00 96.00 93 MET A CA 1
ATOM 753 C C . MET A 1 93 ? -3.802 -1.956 -7.738 1.00 96.00 93 MET A C 1
ATOM 755 O O . MET A 1 93 ? -3.984 -2.419 -8.863 1.00 96.00 93 MET A O 1
ATOM 759 N N . GLY A 1 94 ? -4.360 -2.491 -6.652 1.00 96.00 94 GLY A N 1
ATOM 760 C CA . GLY A 1 94 ? -5.233 -3.657 -6.708 1.00 96.00 94 GLY A CA 1
ATOM 761 C C . GLY A 1 94 ? -5.615 -4.191 -5.335 1.00 96.00 94 GLY A C 1
ATOM 762 O O . GLY A 1 94 ? -5.003 -3.854 -4.324 1.00 96.00 94 GLY A O 1
ATOM 763 N N . TYR A 1 95 ? -6.636 -5.042 -5.318 1.00 95.44 95 TYR A N 1
ATOM 764 C CA . TYR A 1 95 ? -7.102 -5.752 -4.130 1.00 95.44 95 TYR A CA 1
ATOM 765 C C . TYR A 1 95 ? -6.632 -7.206 -4.185 1.00 95.44 95 TYR A C 1
ATOM 767 O O . TYR A 1 95 ? -6.639 -7.818 -5.254 1.00 95.44 95 TYR A O 1
ATOM 775 N N . ILE A 1 96 ? -6.213 -7.748 -3.043 1.00 93.19 96 ILE A N 1
ATOM 776 C CA . ILE A 1 96 ? -5.595 -9.072 -2.937 1.00 93.19 96 ILE A CA 1
ATOM 777 C C . ILE A 1 96 ? -6.423 -9.955 -2.007 1.00 93.19 96 ILE A C 1
ATOM 779 O O . ILE A 1 96 ? -6.857 -9.519 -0.940 1.00 93.19 96 ILE A O 1
ATOM 783 N N . GLY A 1 97 ? -6.581 -11.219 -2.406 1.00 86.06 97 GLY A N 1
ATOM 784 C CA . GLY A 1 97 ? -7.371 -12.212 -1.682 1.00 86.06 97 GLY A CA 1
ATOM 785 C C . GLY A 1 97 ? -8.861 -12.144 -2.018 1.00 86.06 97 GLY A C 1
ATOM 786 O O . GLY A 1 97 ? -9.347 -11.173 -2.596 1.00 86.06 97 GLY A O 1
ATOM 787 N N . GLU A 1 98 ? -9.592 -13.197 -1.657 1.00 82.38 98 GLU A N 1
ATOM 788 C CA . GLU A 1 98 ? -11.034 -13.309 -1.9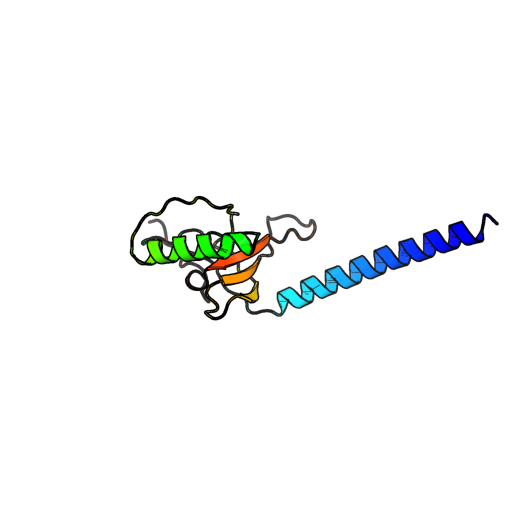29 1.00 82.38 98 GLU A CA 1
ATOM 789 C C . GLU A 1 98 ? -11.852 -12.242 -1.191 1.00 82.38 98 GLU A C 1
ATOM 791 O O . GLU A 1 98 ? -12.823 -11.714 -1.729 1.00 82.38 98 GLU A O 1
ATOM 796 N N . ASP A 1 99 ? -11.434 -11.878 0.022 1.00 87.94 99 ASP A N 1
ATOM 797 C CA . ASP A 1 99 ? -12.082 -10.855 0.844 1.00 87.94 99 ASP A CA 1
ATOM 798 C C . ASP A 1 99 ? -11.600 -9.431 0.524 1.00 87.94 99 ASP A C 1
ATOM 800 O O . ASP A 1 99 ? -12.165 -8.454 1.023 1.00 87.94 99 ASP A O 1
ATOM 804 N N . SER A 1 100 ? -10.580 -9.291 -0.336 1.00 89.94 100 SER A N 1
ATOM 805 C CA . SER A 1 100 ? -9.973 -8.001 -0.676 1.00 89.94 100 SER A CA 1
ATOM 806 C C . SER A 1 100 ? -9.523 -7.212 0.564 1.00 89.94 100 SER A C 1
ATOM 808 O O . SER A 1 100 ? -9.535 -5.978 0.551 1.00 89.94 100 SER A O 1
ATOM 810 N N . SER A 1 101 ? -9.166 -7.904 1.653 1.00 92.69 101 SER A N 1
ATOM 811 C CA . SER A 1 101 ? -8.741 -7.280 2.915 1.00 92.69 101 SER A CA 1
ATOM 812 C C . SER A 1 101 ? -7.364 -6.629 2.814 1.00 92.69 101 SER A C 1
ATOM 814 O O . SER A 1 101 ? -7.048 -5.741 3.604 1.00 92.69 101 SER A O 1
ATOM 816 N N . LEU A 1 102 ? -6.553 -7.053 1.846 1.00 96.00 102 LEU A N 1
ATOM 817 C CA . LEU A 1 102 ? -5.223 -6.520 1.585 1.00 96.00 102 LEU A CA 1
ATOM 818 C C . LEU A 1 102 ? -5.227 -5.735 0.271 1.00 96.00 102 LEU A C 1
ATOM 820 O O . LEU A 1 102 ? -5.829 -6.163 -0.716 1.00 96.00 102 LEU A O 1
ATOM 824 N N . VAL A 1 103 ? -4.557 -4.588 0.249 1.00 97.19 103 VAL A N 1
ATOM 825 C CA . VAL A 1 103 ? -4.560 -3.674 -0.897 1.00 97.19 103 VAL A CA 1
ATOM 826 C C . VAL A 1 103 ? -3.131 -3.309 -1.271 1.00 97.19 103 VAL A C 1
ATOM 828 O O . VAL A 1 103 ? -2.381 -2.837 -0.422 1.00 97.19 103 VAL A O 1
ATOM 831 N N . ASP A 1 104 ? -2.766 -3.521 -2.536 1.00 96.19 104 ASP A N 1
ATOM 832 C CA . ASP A 1 104 ? -1.496 -3.067 -3.112 1.00 96.19 104 ASP A CA 1
ATOM 833 C C . ASP A 1 104 ? -1.570 -1.564 -3.349 1.00 96.19 104 ASP A C 1
ATOM 835 O O . ASP A 1 104 ? -2.472 -1.068 -4.037 1.00 96.19 104 ASP A O 1
ATOM 839 N N . VAL A 1 105 ? -0.629 -0.839 -2.760 1.00 95.12 105 VAL A N 1
ATOM 840 C CA . VAL A 1 105 ? -0.582 0.613 -2.816 1.00 95.12 105 VAL A CA 1
ATOM 841 C C . VAL A 1 105 ? 0.796 1.111 -3.204 1.00 95.12 105 VAL A C 1
ATOM 843 O O . VAL A 1 105 ? 1.826 0.542 -2.845 1.00 95.12 105 VAL A O 1
ATOM 846 N N . VAL A 1 106 ? 0.808 2.234 -3.914 1.00 93.31 106 VAL A N 1
ATOM 847 C CA . VAL A 1 106 ? 2.023 2.987 -4.222 1.00 93.31 106 VAL A CA 1
ATOM 848 C C . VAL A 1 106 ? 1.895 4.391 -3.654 1.00 93.31 106 VAL A C 1
ATOM 850 O O . VAL A 1 106 ? 0.914 5.072 -3.922 1.00 93.31 106 VAL A O 1
ATOM 853 N N . ASN A 1 107 ? 2.893 4.867 -2.922 1.00 90.06 107 ASN A N 1
ATOM 854 C CA . ASN A 1 107 ? 3.009 6.258 -2.500 1.00 90.06 107 ASN A CA 1
ATOM 855 C C . ASN A 1 107 ? 4.202 6.908 -3.201 1.00 90.06 107 ASN A C 1
ATOM 857 O O . ASN A 1 107 ? 5.312 6.382 -3.168 1.00 90.06 107 ASN A O 1
ATOM 861 N N . TYR A 1 108 ? 3.976 8.056 -3.836 1.00 84.38 108 TYR A N 1
ATOM 862 C CA . TYR A 1 108 ? 5.054 8.884 -4.371 1.00 84.38 108 TYR A CA 1
ATOM 863 C C . TYR A 1 108 ? 5.404 9.951 -3.342 1.00 84.38 108 TYR A C 1
ATOM 865 O O . TYR A 1 108 ? 4.976 11.094 -3.495 1.00 84.38 108 TYR A O 1
ATOM 873 N N . TRP A 1 109 ? 6.178 9.558 -2.329 1.00 67.25 109 TRP A N 1
ATOM 874 C CA . TRP A 1 109 ? 6.714 10.479 -1.334 1.00 67.25 109 TRP A CA 1
ATOM 875 C C . TRP A 1 109 ? 7.451 11.626 -2.033 1.00 67.25 109 TRP A C 1
ATOM 877 O O . TRP A 1 109 ? 8.432 11.394 -2.751 1.00 67.25 109 TRP A O 1
ATOM 887 N N . ASN A 1 110 ? 7.026 12.876 -1.824 1.00 56.81 110 ASN A N 1
ATOM 888 C CA 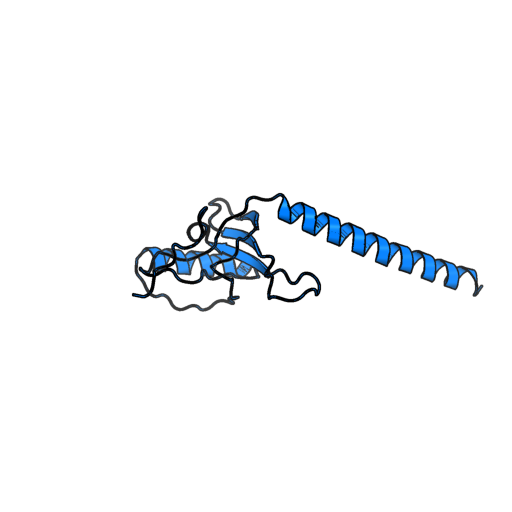. ASN A 1 110 ? 7.704 14.045 -2.389 1.00 56.81 110 ASN A CA 1
ATOM 889 C C . ASN A 1 110 ? 8.446 14.824 -1.298 1.00 56.81 110 ASN A C 1
ATOM 891 O O . ASN A 1 110 ? 8.059 15.917 -0.897 1.00 56.81 110 ASN A O 1
ATOM 895 N N . GLY A 1 111 ? 9.559 14.258 -0.831 1.00 47.22 111 GLY A N 1
ATOM 896 C CA . GLY A 1 111 ? 10.373 14.765 0.278 1.00 47.22 111 GLY A CA 1
ATOM 897 C C . GLY A 1 111 ? 11.235 15.968 -0.096 1.00 47.22 111 GLY A C 1
ATOM 898 O O . GLY A 1 111 ? 12.440 15.953 0.133 1.00 47.22 111 GLY A O 1
ATOM 899 N N . GLY A 1 112 ? 10.648 16.987 -0.727 1.00 42.94 112 GLY A N 1
ATOM 900 C CA 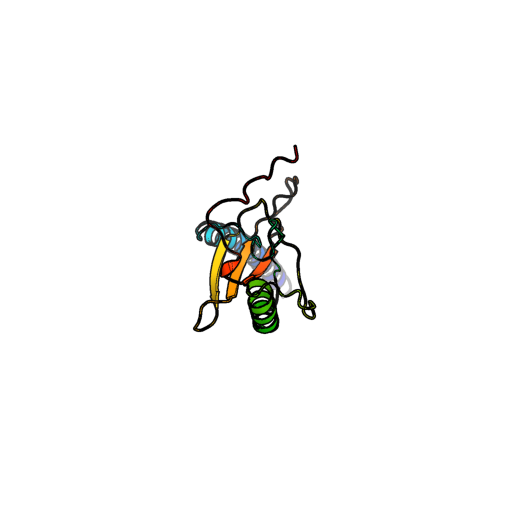. GLY A 1 112 ? 11.260 18.307 -0.919 1.00 42.94 112 GLY A CA 1
ATOM 901 C C . GLY A 1 112 ? 12.442 18.400 -1.895 1.00 42.94 112 GLY A C 1
ATOM 902 O O . GLY A 1 112 ? 13.068 19.454 -1.978 1.00 42.94 112 GLY A O 1
ATOM 903 N N . GLY A 1 113 ? 12.768 17.356 -2.661 1.00 36.34 113 GLY A N 1
ATOM 904 C CA . GLY A 1 113 ? 13.932 17.347 -3.554 1.00 36.34 113 GLY A CA 1
ATOM 905 C C . GLY A 1 113 ? 13.566 17.175 -5.026 1.00 36.34 113 GLY A C 1
ATOM 906 O O . GLY A 1 113 ? 12.887 16.224 -5.396 1.00 36.34 113 GLY A O 1
ATOM 907 N N . LYS A 1 114 ? 14.100 18.036 -5.904 1.00 38.12 114 LYS A N 1
ATOM 908 C CA . LYS A 1 114 ? 14.001 17.968 -7.384 1.00 38.12 114 LYS A CA 1
ATOM 909 C C . LYS A 1 114 ? 14.721 16.746 -8.009 1.00 38.12 114 LYS A C 1
ATOM 911 O O . LYS A 1 114 ? 15.185 16.805 -9.145 1.00 38.12 114 LYS A O 1
ATOM 916 N N . SER A 1 115 ? 14.839 15.639 -7.278 1.00 40.56 115 SER A N 1
ATOM 917 C CA . SER A 1 115 ? 15.648 14.465 -7.602 1.00 40.56 115 SER A CA 1
ATOM 918 C C . SER A 1 115 ? 14.799 13.188 -7.550 1.00 40.56 115 SER A C 1
ATOM 920 O O . SER A 1 115 ? 14.593 12.607 -6.494 1.00 40.56 115 SER A O 1
ATOM 922 N N . ARG A 1 116 ? 14.316 12.784 -8.734 1.00 44.41 116 ARG A N 1
ATOM 923 C CA . ARG A 1 116 ? 13.912 11.432 -9.176 1.00 44.41 116 ARG A CA 1
ATOM 924 C C . ARG A 1 116 ? 13.336 10.465 -8.119 1.00 44.41 116 ARG A C 1
ATOM 926 O O . ARG A 1 116 ? 14.048 9.631 -7.580 1.00 44.41 116 ARG A O 1
ATOM 933 N N . GLN A 1 117 ? 12.004 10.487 -8.019 1.00 51.72 117 GLN A N 1
ATOM 934 C CA . GLN A 1 117 ? 11.128 9.301 -7.973 1.00 51.72 117 GLN A CA 1
ATOM 935 C C . GLN A 1 117 ? 11.560 8.186 -7.009 1.00 51.72 117 GLN A C 1
ATOM 937 O O . GLN A 1 117 ? 11.854 7.070 -7.434 1.00 51.72 117 GLN A O 1
ATOM 942 N N . TRP A 1 118 ? 11.543 8.465 -5.709 1.00 66.31 118 TRP A N 1
ATOM 943 C CA . TRP A 1 118 ? 11.460 7.405 -4.707 1.00 66.31 118 TRP A CA 1
ATOM 944 C C . TRP A 1 118 ? 9.977 7.207 -4.415 1.00 66.31 118 TRP A C 1
ATOM 946 O O . TRP A 1 118 ? 9.291 8.139 -4.007 1.00 66.31 118 TRP A O 1
ATOM 956 N N . TYR A 1 119 ? 9.461 6.030 -4.752 1.00 79.00 119 TYR A N 1
ATOM 957 C CA . TYR A 1 119 ? 8.107 5.635 -4.397 1.00 79.00 119 TYR A CA 1
ATOM 958 C C . TYR A 1 119 ? 8.192 4.447 -3.455 1.00 79.00 119 TYR A C 1
ATOM 960 O O . TYR A 1 119 ? 9.054 3.583 -3.615 1.00 79.00 119 TYR A O 1
ATOM 968 N N . LEU A 1 120 ? 7.293 4.417 -2.485 1.00 85.75 120 LEU A N 1
ATOM 969 C CA . LEU A 1 120 ? 7.094 3.263 -1.634 1.00 85.75 120 LEU A CA 1
ATOM 970 C C . LEU A 1 120 ? 5.975 2.430 -2.251 1.00 85.75 120 LEU A C 1
ATOM 972 O O . LEU A 1 120 ? 4.947 2.974 -2.654 1.00 85.75 120 LEU A O 1
ATOM 976 N N . ARG A 1 121 ? 6.182 1.120 -2.365 1.00 90.31 121 ARG A N 1
ATOM 977 C CA . ARG A 1 121 ? 5.137 0.169 -2.744 1.00 90.31 121 ARG A CA 1
ATOM 978 C C . ARG A 1 121 ? 5.046 -0.901 -1.676 1.00 90.31 121 ARG A C 1
ATOM 980 O O . ARG A 1 121 ? 6.074 -1.378 -1.208 1.00 90.31 121 ARG A O 1
ATOM 987 N N . GLY A 1 122 ? 3.828 -1.278 -1.338 1.00 93.00 122 GLY A N 1
ATOM 988 C CA . GLY A 1 122 ? 3.576 -2.345 -0.391 1.00 93.00 122 GLY A CA 1
ATOM 989 C C . GLY A 1 122 ? 2.089 -2.598 -0.253 1.00 93.00 122 GLY A C 1
ATOM 990 O O . GLY A 1 122 ? 1.279 -2.135 -1.055 1.00 93.00 122 GLY A O 1
ATOM 991 N N . TYR A 1 123 ? 1.744 -3.331 0.787 1.00 95.44 123 TYR A N 1
ATOM 992 C CA . TYR A 1 123 ? 0.412 -3.815 1.049 1.00 95.44 123 TYR A CA 1
ATOM 993 C C . TYR A 1 123 ? -0.100 -3.254 2.365 1.00 95.44 123 TYR A C 1
ATOM 995 O O . TYR A 1 123 ? 0.594 -3.270 3.383 1.00 95.44 123 TYR A O 1
ATOM 1003 N N . VAL A 1 124 ? -1.330 -2.759 2.331 1.00 96.12 124 VAL A N 1
ATOM 1004 C CA . VAL A 1 124 ? -2.012 -2.187 3.491 1.00 96.12 124 VAL A CA 1
ATOM 1005 C C . VAL A 1 124 ? -3.318 -2.914 3.737 1.00 96.12 124 VAL A C 1
ATOM 1007 O O . VAL A 1 124 ? -3.905 -3.516 2.833 1.00 96.12 124 VAL A O 1
ATOM 1010 N N . TYR A 1 125 ? -3.792 -2.841 4.973 1.00 96.19 125 TYR A N 1
ATOM 1011 C CA . TYR A 1 125 ? -5.099 -3.362 5.320 1.00 96.19 125 TYR A CA 1
ATOM 1012 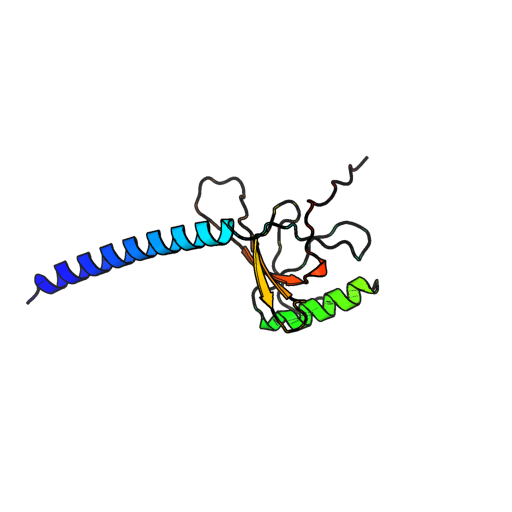C C . TYR A 1 125 ? -6.195 -2.421 4.816 1.00 96.19 125 TYR A C 1
ATOM 1014 O O . TYR A 1 125 ? -6.163 -1.216 5.045 1.00 96.19 125 TYR A O 1
ATOM 1022 N N . ARG A 1 126 ? -7.192 -2.958 4.116 1.00 96.31 126 ARG A N 1
ATOM 1023 C CA . ARG A 1 126 ? -8.192 -2.158 3.397 1.00 96.31 126 ARG A CA 1
ATOM 1024 C C . ARG A 1 126 ? -8.919 -1.151 4.284 1.00 96.31 126 ARG A C 1
ATOM 1026 O O . ARG A 1 126 ? -9.211 -0.051 3.824 1.00 96.31 126 ARG A O 1
ATOM 1033 N N . ALA A 1 127 ? -9.228 -1.514 5.526 1.00 95.31 127 ALA A N 1
ATOM 1034 C CA . ALA A 1 127 ? -9.991 -0.649 6.419 1.00 95.31 127 ALA A CA 1
ATOM 1035 C C . ALA A 1 127 ? -9.188 0.562 6.937 1.00 95.31 127 ALA A C 1
ATOM 1037 O O . ALA A 1 127 ? -9.775 1.458 7.537 1.00 95.31 127 ALA A O 1
ATOM 1038 N N . THR A 1 128 ? -7.876 0.637 6.674 1.00 94.88 128 THR A N 1
ATOM 1039 C CA . THR A 1 128 ? -7.068 1.839 6.940 1.00 94.88 128 THR A CA 1
ATOM 1040 C C . THR A 1 128 ? -7.045 2.819 5.763 1.00 94.88 128 THR A C 1
ATOM 1042 O O . THR A 1 128 ? -6.351 3.830 5.834 1.00 94.88 128 THR A O 1
ATOM 1045 N N . LEU A 1 129 ? -7.760 2.535 4.666 1.00 95.38 129 LEU A N 1
ATOM 1046 C CA . LEU A 1 129 ? -7.852 3.418 3.504 1.00 95.38 129 LEU A CA 1
ATOM 1047 C C . LEU A 1 129 ? -9.083 4.323 3.579 1.00 95.38 129 LEU A C 1
ATOM 1049 O O . LEU A 1 129 ? -10.217 3.856 3.680 1.00 95.38 129 LEU A O 1
ATOM 1053 N N . HIS A 1 130 ? -8.857 5.621 3.406 1.00 94.81 130 HIS A N 1
ATOM 1054 C CA . HIS A 1 130 ? -9.868 6.669 3.499 1.00 94.81 130 HIS A CA 1
ATOM 1055 C C . HIS A 1 130 ? -9.862 7.543 2.248 1.00 94.81 130 HIS A C 1
ATOM 1057 O O . HIS A 1 130 ? -8.830 7.749 1.614 1.00 94.81 130 HIS A O 1
ATOM 1063 N N . GLU A 1 131 ? -11.016 8.083 1.865 1.00 94.06 131 GLU A N 1
ATOM 1064 C CA . GLU A 1 131 ? -11.101 8.992 0.709 1.00 94.06 131 GLU A CA 1
ATOM 1065 C C . GLU A 1 131 ? -10.665 10.422 1.045 1.00 94.06 131 GLU A C 1
ATOM 1067 O O . GLU A 1 131 ? -10.293 11.186 0.158 1.00 94.06 131 GLU A O 1
ATOM 1072 N N . GLN A 1 132 ? -10.707 10.785 2.326 1.00 92.19 132 GLN A N 1
ATOM 1073 C CA . GLN A 1 132 ? -10.352 12.111 2.821 1.00 92.19 132 GLN A CA 1
ATOM 1074 C C . GLN A 1 132 ? -9.021 12.049 3.574 1.00 92.19 132 GLN A C 1
ATOM 1076 O O . GLN A 1 132 ? -8.727 11.015 4.174 1.00 92.19 132 GLN A O 1
ATOM 1081 N N . PRO A 1 133 ? -8.224 13.132 3.570 1.00 90.44 133 PRO A N 1
ATOM 1082 C CA . PRO A 1 133 ? -7.037 13.217 4.409 1.00 90.44 133 PRO A CA 1
ATOM 1083 C C . PRO A 1 133 ? -7.414 13.150 5.894 1.00 90.44 133 PRO A C 1
ATOM 1085 O O . PRO A 1 133 ? -8.546 13.498 6.260 1.00 90.44 133 PRO A O 1
ATOM 1088 N N . PRO A 1 134 ? -6.468 12.766 6.767 1.00 86.81 134 PRO A N 1
ATOM 1089 C CA . PRO A 1 134 ? -6.698 12.806 8.201 1.00 86.81 134 PRO A CA 1
ATOM 1090 C C . PRO A 1 134 ? -7.096 14.227 8.614 1.00 86.81 134 PRO A C 1
ATOM 1092 O O . PRO A 1 134 ? -6.421 15.205 8.280 1.00 86.81 134 PRO A O 1
ATOM 1095 N N . ARG A 1 135 ? -8.221 14.366 9.325 1.00 82.12 135 ARG A N 1
ATOM 1096 C CA . ARG A 1 135 ? -8.641 15.669 9.853 1.00 82.12 135 ARG A CA 1
ATOM 1097 C C . ARG A 1 135 ? -7.570 16.124 10.834 1.00 82.12 135 ARG A C 1
ATOM 1099 O O . ARG A 1 135 ? -7.364 15.461 11.846 1.00 82.12 135 ARG A O 1
ATOM 1106 N N . GLN A 1 136 ? -6.891 17.230 10.532 1.00 65.44 136 GLN A N 1
ATOM 1107 C CA . GLN A 1 136 ? -5.929 17.818 11.457 1.00 65.44 136 GLN A CA 1
ATOM 1108 C C . GLN A 1 136 ? -6.651 18.101 12.774 1.00 65.44 136 GLN A C 1
ATOM 1110 O O . GLN A 1 136 ? -7.536 18.957 12.835 1.00 65.44 136 GLN A O 1
ATOM 1115 N N . ILE A 1 137 ? -6.292 17.363 13.821 1.00 56.84 137 ILE A N 1
ATOM 1116 C CA . ILE A 1 137 ? -6.631 17.760 15.178 1.00 56.84 137 ILE A CA 1
ATOM 1117 C C . ILE A 1 137 ? -5.774 19.001 15.409 1.00 56.84 137 ILE A C 1
ATOM 1119 O O . ILE A 1 137 ? -4.553 18.893 15.511 1.00 56.84 137 ILE A O 1
ATOM 1123 N N . LYS A 1 138 ? -6.388 20.190 15.389 1.00 41.94 138 LYS A N 1
ATOM 1124 C CA . LYS A 1 138 ? -5.721 21.387 15.901 1.00 41.94 138 LYS A CA 1
ATOM 1125 C C . LYS A 1 138 ? -5.320 21.057 17.334 1.00 41.94 138 LYS A C 1
ATOM 1127 O O . LYS A 1 138 ? -6.184 20.783 18.161 1.00 41.94 138 LYS A O 1
ATOM 1132 N N . SER A 1 139 ? -4.021 20.985 17.590 1.00 43.72 139 SER A N 1
ATOM 1133 C CA . SER A 1 139 ? -3.506 21.035 18.948 1.00 43.72 139 SER A CA 1
ATOM 1134 C C . SER A 1 139 ? -3.784 22.449 19.450 1.00 43.72 139 SER A C 1
ATOM 1136 O O . SER A 1 139 ? -3.076 23.378 19.053 1.00 43.72 139 SER A O 1
ATOM 1138 N N . ASP A 1 140 ? -4.876 22.610 20.191 1.00 42.56 140 ASP A N 1
ATOM 1139 C CA . ASP A 1 140 ? -5.131 23.812 20.987 1.00 42.56 140 ASP A CA 1
ATOM 1140 C C . ASP A 1 140 ? -4.092 23.937 22.115 1.00 42.56 140 ASP A C 1
ATOM 1142 O O . ASP A 1 140 ? -3.679 22.885 22.666 1.00 42.56 140 ASP A O 1
#

Secondary structure (DSSP, 8-state):
--HHHHHHHHHHHHHHHHHHHHHHHHHHHHHHTSPEEEEEE-TTSS-EEPPEESSGGGHHHHHHHHHHHTTT--PPP-S--B---SSSEEEEEEEESTT--EEEEEE----S-SS----EEEEEEGGGEESSPPP-----

pLDDT: mean 85.82, std 14.38, range [36.34, 97.19]

Foldseek 3Di:
DPPVVVVVVVVVVVCVVVVVVVVVVVVVVVLVPADKWFFWDPQQPDTHWFWWDADVVCVVVQLVCVVCSNVNDDDDDPHDTDTDDRQFIWGFPDFDDPVSQKTWIKTQDPPPDPDDTDIDIGIGGPVRIHRDGDDPPPPD